Protein AF-A0A927VYX2-F1 (afdb_monomer_lite)

Secondary structure (DSSP, 8-state):
-----S---EEEEEETTEEEEEEE-TTT--EEEEEE----S-HHHHHHHHIIIIIGGGSEE-TTT--EE-GGGEETTTTEETTTS--SS--SB-TTT--B--TT-SB-TTT-PBPSS-----

Radius of gyration: 16.47 Å; chains: 1; bounding box: 33×41×48 Å

Structure (mmCIF, N/CA/C/O backbone):
data_AF-A0A927VYX2-F1
#
_entry.id   AF-A0A927VYX2-F1
#
loop_
_atom_site.group_PDB
_atom_site.id
_atom_site.type_symbol
_atom_site.label_atom_id
_atom_site.label_alt_id
_atom_site.label_comp_id
_atom_site.label_asym_id
_atom_site.label_entity_id
_atom_site.label_seq_id
_atom_site.pdbx_PDB_ins_code
_atom_site.Cartn_x
_atom_site.Cartn_y
_atom_site.Cartn_z
_atom_site.occupancy
_atom_site.B_iso_or_equiv
_atom_site.auth_seq_id
_atom_site.auth_comp_id
_atom_site.auth_asym_id
_atom_site.auth_atom_id
_atom_site.pdbx_PDB_model_num
ATOM 1 N N . MET A 1 1 ? 4.206 23.326 -0.321 1.00 40.19 1 MET A N 1
ATOM 2 C CA . MET A 1 1 ? 4.125 21.849 -0.384 1.00 40.19 1 MET A CA 1
ATOM 3 C C . MET A 1 1 ? 2.652 21.492 -0.472 1.00 40.19 1 MET A C 1
ATOM 5 O O . MET A 1 1 ? 1.929 21.915 0.416 1.00 40.19 1 MET A O 1
ATOM 9 N N . LYS A 1 2 ? 2.178 20.841 -1.545 1.00 39.28 2 LYS A N 1
ATOM 10 C CA . LYS A 1 2 ? 0.777 20.382 -1.590 1.00 39.28 2 LYS A CA 1
ATOM 11 C C . LYS A 1 2 ? 0.612 19.272 -0.554 1.00 39.28 2 LYS A C 1
ATOM 13 O O . LYS A 1 2 ? 1.455 18.374 -0.501 1.00 39.28 2 LYS A O 1
ATOM 18 N N . GLU A 1 3 ? -0.406 19.381 0.288 1.00 48.97 3 GLU A N 1
ATOM 19 C CA . GLU A 1 3 ? -0.755 18.340 1.248 1.00 48.97 3 GLU A CA 1
ATOM 20 C C . GLU A 1 3 ? -0.992 17.024 0.498 1.00 48.97 3 GLU A C 1
ATOM 22 O O . GLU A 1 3 ? -1.545 17.001 -0.602 1.00 48.97 3 GLU A O 1
ATOM 27 N N . GLN A 1 4 ? -0.501 15.920 1.057 1.00 60.69 4 GLN A N 1
ATOM 28 C CA . GLN A 1 4 ? -0.787 14.584 0.537 1.00 60.69 4 GLN A CA 1
ATOM 29 C C . GLN A 1 4 ? -2.218 14.237 0.953 1.00 60.69 4 GLN A C 1
ATOM 31 O O . GLN A 1 4 ? -2.436 13.607 1.990 1.00 60.69 4 GLN A O 1
ATOM 36 N N . GLU A 1 5 ? -3.178 14.750 0.191 1.00 65.38 5 GLU A N 1
ATOM 37 C CA . GLU A 1 5 ? -4.606 14.584 0.437 1.00 65.38 5 GLU A CA 1
ATOM 38 C C . GLU A 1 5 ? -5.051 13.146 0.114 1.00 65.38 5 GLU A C 1
ATOM 40 O O . GLU A 1 5 ? -4.602 12.529 -0.853 1.00 65.38 5 GLU A O 1
ATOM 45 N N . GLY A 1 6 ? -5.947 12.598 0.940 1.00 86.25 6 GLY A N 1
ATOM 46 C CA . GLY A 1 6 ? -6.563 11.286 0.727 1.00 86.25 6 GLY A CA 1
ATOM 47 C C . GLY A 1 6 ? -5.935 10.116 1.496 1.00 86.25 6 GLY A C 1
ATOM 48 O O . GLY A 1 6 ? -5.087 10.273 2.378 1.00 86.25 6 GLY A O 1
ATOM 49 N N . MET A 1 7 ? -6.424 8.917 1.182 1.00 94.56 7 MET A N 1
ATOM 50 C CA . MET A 1 7 ? -5.995 7.642 1.756 1.00 94.56 7 MET A CA 1
ATOM 51 C C . MET A 1 7 ? -6.018 6.552 0.688 1.00 94.56 7 MET A C 1
ATOM 53 O O . MET A 1 7 ? -6.741 6.680 -0.301 1.00 94.56 7 MET A O 1
ATOM 57 N N . ALA A 1 8 ? -5.275 5.471 0.911 1.00 96.62 8 ALA A N 1
ATOM 58 C CA . ALA A 1 8 ? -5.357 4.289 0.062 1.00 96.62 8 ALA A CA 1
ATOM 59 C C . ALA A 1 8 ? -6.780 3.694 0.058 1.00 96.62 8 ALA A C 1
ATOM 61 O O . ALA A 1 8 ? -7.539 3.833 1.031 1.00 96.62 8 ALA A O 1
ATOM 62 N N . LYS A 1 9 ? -7.137 2.975 -1.014 1.00 96.81 9 LYS A N 1
ATOM 63 C CA . LYS A 1 9 ? -8.377 2.183 -1.054 1.00 96.81 9 LYS A CA 1
ATOM 64 C C . LYS A 1 9 ? -8.466 1.267 0.163 1.00 96.81 9 LYS A C 1
ATOM 66 O O . LYS 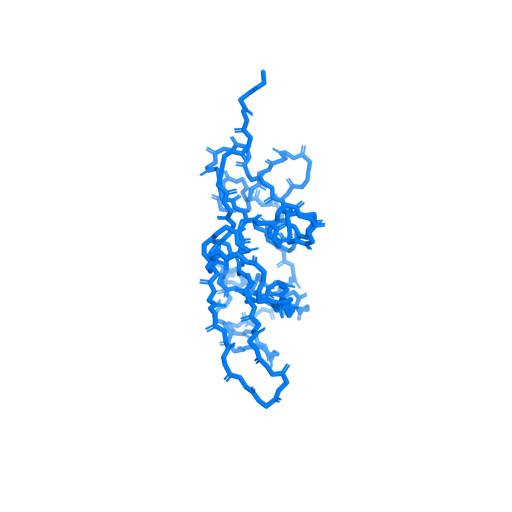A 1 9 ? -7.488 0.633 0.553 1.00 96.81 9 LYS A O 1
ATOM 71 N N . HIS A 1 10 ? -9.658 1.152 0.737 1.00 97.38 10 HIS A N 1
ATOM 72 C CA . HIS A 1 10 ? -9.878 0.342 1.929 1.00 97.38 10 HIS A CA 1
ATOM 73 C C . HIS A 1 10 ? -11.224 -0.376 1.908 1.00 97.38 10 HIS A C 1
ATOM 75 O O . HIS A 1 10 ? -12.131 -0.031 1.149 1.00 97.38 10 HIS A O 1
ATOM 81 N N . ARG A 1 11 ? -11.341 -1.404 2.750 1.00 96.94 11 ARG A N 1
ATOM 82 C CA . ARG A 1 11 ? -12.591 -2.111 3.039 1.00 96.94 11 ARG A CA 1
ATOM 83 C C . ARG A 1 11 ? -12.692 -2.375 4.531 1.00 96.94 11 ARG A C 1
ATOM 85 O O . ARG A 1 11 ? -11.691 -2.692 5.172 1.00 96.94 11 ARG A O 1
ATOM 92 N N . VAL A 1 12 ? -13.905 -2.276 5.058 1.00 95.69 12 VAL A N 1
ATOM 93 C CA . VAL A 1 12 ? -14.214 -2.667 6.434 1.00 95.69 12 VAL A CA 1
ATOM 94 C C . VAL A 1 12 ? -14.571 -4.150 6.444 1.00 95.69 12 VAL A C 1
ATOM 96 O O . VAL A 1 12 ? -15.361 -4.614 5.623 1.00 95.69 12 VAL A O 1
ATOM 99 N N . LEU A 1 13 ? -13.949 -4.893 7.348 1.00 95.00 13 LEU A N 1
ATOM 100 C CA . LEU A 1 13 ? -14.115 -6.324 7.548 1.00 95.00 13 LEU A CA 1
ATOM 101 C C . LEU A 1 13 ? -14.805 -6.552 8.890 1.00 95.00 13 LEU A C 1
ATOM 103 O O . LEU A 1 13 ? -14.469 -5.910 9.883 1.00 95.00 13 LEU A O 1
ATOM 107 N N . HIS A 1 14 ? -15.780 -7.455 8.904 1.00 93.62 14 HIS A N 1
ATOM 108 C CA . HIS A 1 14 ? -16.521 -7.844 10.098 1.00 93.62 14 HIS A CA 1
ATOM 109 C C . HIS A 1 14 ? -16.194 -9.311 10.376 1.00 93.62 14 HIS A C 1
ATOM 111 O O . HIS A 1 14 ? -16.446 -10.160 9.520 1.00 93.62 14 HIS A O 1
ATOM 117 N N . GLY A 1 15 ? -15.613 -9.609 11.535 1.00 86.81 15 GLY A N 1
ATOM 118 C CA . GLY A 1 15 ? -15.225 -10.970 11.899 1.00 86.81 15 GLY A CA 1
ATOM 119 C C . GLY A 1 15 ? -15.322 -11.231 13.398 1.00 86.81 15 GLY A C 1
ATOM 120 O O . GLY A 1 15 ? -15.708 -10.357 14.172 1.00 86.81 15 GLY A O 1
ATOM 121 N N . ALA A 1 16 ? -14.953 -12.448 13.804 1.00 84.56 16 ALA A N 1
ATOM 122 C CA . ALA A 1 16 ? -14.944 -12.857 15.210 1.00 84.56 16 ALA A CA 1
ATOM 123 C C . ALA A 1 16 ? -13.982 -12.012 16.071 1.00 84.56 16 ALA A C 1
ATOM 125 O O . ALA A 1 16 ? -14.249 -11.788 17.245 1.00 84.56 16 ALA A O 1
ATOM 126 N N . GLU A 1 17 ? -12.907 -11.487 15.474 1.00 81.19 17 GLU A N 1
ATOM 127 C CA . GLU A 1 17 ? -11.935 -10.589 16.121 1.00 81.19 17 GLU A CA 1
ATOM 128 C C . GLU A 1 17 ? -12.393 -9.118 16.172 1.00 81.19 17 GLU A C 1
ATOM 130 O O . GLU A 1 17 ? -11.614 -8.224 16.501 1.00 81.19 17 GLU A O 1
ATOM 135 N N . GLY A 1 18 ? -13.654 -8.848 15.822 1.00 89.25 18 GLY A N 1
ATOM 136 C CA . GLY A 1 18 ? -14.226 -7.509 15.764 1.00 89.25 18 GLY A CA 1
ATOM 137 C C . GLY A 1 18 ? -14.182 -6.885 14.370 1.00 89.25 18 GLY A C 1
ATOM 138 O O . GLY A 1 18 ? -14.079 -7.565 13.344 1.00 89.25 18 GLY A O 1
ATOM 139 N N . ILE A 1 19 ? -14.332 -5.561 14.334 1.00 94.00 19 ILE A N 1
ATOM 140 C CA . ILE A 1 19 ? -14.335 -4.784 13.094 1.00 94.00 19 ILE A CA 1
ATOM 141 C C . ILE A 1 19 ? -12.901 -4.360 12.784 1.00 94.00 19 ILE A C 1
ATOM 143 O O . ILE A 1 19 ? -12.213 -3.794 13.631 1.00 94.00 19 ILE A O 1
ATOM 147 N N . GLN A 1 20 ? -12.453 -4.611 11.560 1.00 95.25 20 GLN A N 1
ATOM 148 C CA . GLN A 1 20 ? -11.118 -4.245 11.092 1.00 95.25 20 GLN A CA 1
ATOM 149 C C . GLN A 1 20 ? -11.220 -3.440 9.799 1.00 95.25 20 GLN A C 1
ATOM 151 O O . GLN A 1 20 ? -12.135 -3.633 9.001 1.00 95.25 20 GLN A O 1
ATOM 156 N N . VAL A 1 21 ? -10.255 -2.562 9.547 1.00 96.75 21 VAL A N 1
ATOM 157 C CA . VAL A 1 21 ? -10.090 -1.899 8.252 1.00 96.75 21 VAL A CA 1
ATOM 158 C C . VAL A 1 21 ? -8.873 -2.472 7.539 1.00 96.75 21 VAL A C 1
ATOM 160 O O . VAL A 1 21 ? -7.778 -2.540 8.095 1.00 96.75 21 VAL A O 1
ATOM 163 N N . ARG A 1 22 ? -9.064 -2.907 6.294 1.00 97.69 22 ARG A N 1
ATOM 164 C CA . ARG A 1 22 ? -7.992 -3.383 5.418 1.00 97.69 22 ARG A CA 1
ATOM 165 C C . ARG A 1 22 ? -7.720 -2.348 4.339 1.00 97.69 22 ARG A C 1
ATOM 167 O O . ARG A 1 22 ? -8.646 -1.982 3.619 1.00 97.69 22 ARG A O 1
ATOM 174 N N . PHE A 1 23 ? -6.468 -1.919 4.215 1.00 98.00 23 PHE A N 1
ATOM 175 C CA . PHE A 1 23 ? -6.006 -1.000 3.175 1.00 98.00 23 PHE A CA 1
ATOM 176 C C . PHE A 1 23 ? -5.285 -1.758 2.058 1.00 98.00 23 PHE A C 1
ATOM 178 O O . PHE A 1 23 ? -4.606 -2.762 2.301 1.00 98.00 23 PHE A O 1
ATOM 185 N N . PHE A 1 24 ? -5.428 -1.262 0.833 1.00 97.94 24 PHE A N 1
ATOM 186 C CA . PHE A 1 24 ? -4.960 -1.913 -0.384 1.00 97.94 24 PHE A CA 1
ATOM 187 C C . PHE A 1 24 ? -4.089 -0.977 -1.215 1.00 97.94 24 PHE A C 1
ATOM 189 O O . PHE A 1 24 ? -4.349 0.219 -1.283 1.00 97.94 24 PHE A O 1
ATOM 196 N N . CYS A 1 25 ? -3.083 -1.532 -1.888 1.00 97.25 25 CYS A N 1
ATOM 197 C CA . CYS A 1 25 ? -2.300 -0.808 -2.881 1.00 97.25 25 CYS A CA 1
ATOM 198 C C . CYS A 1 25 ? -3.213 -0.332 -4.020 1.00 97.25 25 CYS A C 1
ATOM 200 O O . CYS A 1 25 ? -3.888 -1.143 -4.660 1.00 97.25 25 CYS A O 1
ATOM 202 N N . ASP A 1 26 ? -3.195 0.966 -4.324 1.00 96.56 26 ASP A N 1
ATOM 203 C CA . ASP A 1 26 ? -4.056 1.549 -5.359 1.00 96.56 26 ASP A CA 1
ATOM 204 C C . ASP A 1 26 ? -3.715 1.069 -6.776 1.00 96.56 26 ASP A C 1
ATOM 206 O O . ASP A 1 26 ? -4.569 1.144 -7.666 1.00 96.56 26 ASP A O 1
ATOM 210 N N . LEU A 1 27 ? -2.482 0.589 -6.985 1.00 93.81 27 LEU A N 1
ATOM 211 C CA . LEU A 1 27 ? -1.995 0.083 -8.267 1.00 93.81 27 LEU A CA 1
ATOM 212 C C . LEU A 1 27 ? -2.236 -1.424 -8.432 1.00 93.81 27 LEU A C 1
ATOM 214 O O . LEU A 1 27 ? -2.784 -1.845 -9.447 1.00 93.81 27 LEU A O 1
ATOM 218 N N . SER A 1 28 ? -1.857 -2.232 -7.443 1.00 93.50 28 SER A N 1
ATOM 219 C CA . SER A 1 28 ? -1.882 -3.698 -7.550 1.00 93.50 28 SER A CA 1
ATOM 220 C C . SER A 1 28 ? -3.131 -4.356 -6.975 1.00 93.50 28 SER A C 1
ATOM 222 O O . SER A 1 28 ? -3.390 -5.528 -7.232 1.00 93.50 28 SER A O 1
ATOM 224 N N . GLY A 1 29 ? -3.890 -3.628 -6.152 1.00 94.38 29 GLY A N 1
ATOM 225 C CA . GLY A 1 29 ? -5.024 -4.166 -5.405 1.00 94.38 29 GLY A CA 1
ATOM 226 C C . GLY A 1 29 ? -4.636 -5.121 -4.272 1.00 94.38 29 GLY A C 1
ATOM 227 O O . GLY A 1 29 ? -5.519 -5.697 -3.636 1.00 94.38 29 GLY A O 1
ATOM 228 N N . ALA A 1 30 ? -3.344 -5.309 -4.000 1.00 94.12 30 ALA A N 1
ATOM 229 C CA . ALA A 1 30 ? -2.879 -6.153 -2.911 1.00 94.12 30 ALA A CA 1
ATOM 230 C C . ALA A 1 30 ? -3.207 -5.550 -1.548 1.00 94.12 30 ALA A C 1
ATOM 232 O O . ALA A 1 30 ? -3.140 -4.334 -1.367 1.00 94.12 30 ALA A O 1
ATOM 233 N N . ALA A 1 31 ? -3.542 -6.402 -0.581 1.00 96.44 31 ALA A N 1
ATOM 234 C CA . ALA A 1 31 ? -3.711 -5.975 0.800 1.00 96.44 31 ALA A CA 1
ATOM 235 C C . ALA A 1 31 ? -2.342 -5.622 1.395 1.00 96.44 31 ALA A C 1
ATOM 237 O O . ALA A 1 31 ? -1.429 -6.440 1.342 1.00 96.44 31 ALA A O 1
ATOM 238 N N . VAL A 1 32 ? -2.215 -4.425 1.969 1.00 96.88 32 VAL A N 1
ATOM 239 C CA . VAL A 1 32 ? -0.953 -3.947 2.564 1.00 96.88 32 VAL A CA 1
ATOM 240 C C . VAL A 1 32 ? -1.000 -4.045 4.083 1.00 96.88 32 VAL A C 1
ATOM 242 O O . VAL A 1 32 ? -0.049 -4.493 4.716 1.00 96.88 32 VAL A O 1
ATOM 245 N N . CYS A 1 33 ? -2.119 -3.656 4.697 1.00 96.75 33 CYS A N 1
ATOM 246 C CA . CYS A 1 33 ? -2.297 -3.773 6.138 1.00 96.75 33 CYS A CA 1
ATOM 247 C C . CYS A 1 33 ? -3.764 -3.966 6.520 1.00 96.75 33 CYS A C 1
ATOM 249 O O . CYS A 1 33 ? -4.676 -3.544 5.809 1.00 96.75 33 CYS A O 1
ATOM 251 N N . THR A 1 34 ? -3.980 -4.629 7.656 1.00 97.00 34 THR A N 1
ATOM 252 C CA . THR A 1 34 ? -5.286 -4.760 8.313 1.00 97.00 34 THR A CA 1
ATOM 2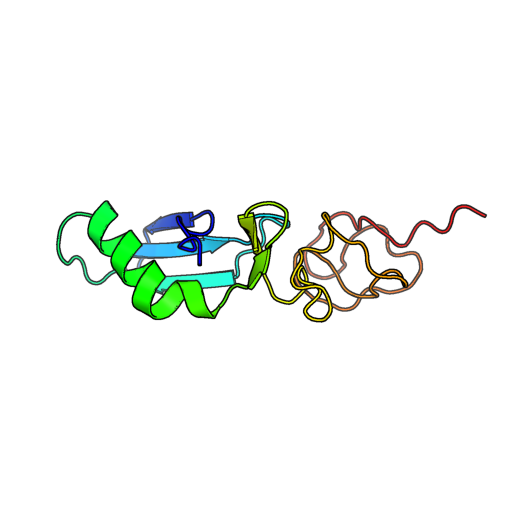53 C C . THR A 1 34 ? -5.129 -4.270 9.745 1.00 97.00 34 THR A C 1
ATOM 255 O O . THR A 1 34 ? -4.199 -4.693 10.426 1.00 97.00 34 THR A O 1
ATOM 258 N N . ILE A 1 35 ? -5.979 -3.341 10.173 1.00 96.12 35 ILE A N 1
ATOM 259 C CA . ILE A 1 35 ? -5.873 -2.674 11.474 1.00 96.12 35 ILE A CA 1
ATOM 260 C C . ILE A 1 35 ? -7.241 -2.755 12.170 1.00 96.12 35 ILE A C 1
ATOM 262 O O . ILE A 1 35 ? -8.248 -2.431 11.533 1.00 96.12 35 ILE A O 1
ATOM 266 N N . PRO A 1 36 ? -7.318 -3.201 13.437 1.00 95.19 36 PRO A N 1
ATOM 267 C CA . PRO A 1 36 ? -8.576 -3.243 14.176 1.00 95.19 36 PRO A CA 1
ATOM 268 C C . PRO A 1 36 ? -9.121 -1.840 14.459 1.00 95.19 36 PRO A C 1
ATOM 270 O O . PRO A 1 36 ? -8.365 -0.897 14.693 1.00 95.19 36 PRO A O 1
ATOM 273 N N . MET A 1 37 ? -10.446 -1.718 14.444 1.00 93.25 37 MET A N 1
ATOM 274 C CA . MET A 1 37 ? -11.164 -0.524 14.887 1.00 93.25 37 MET A CA 1
ATOM 275 C C . MET A 1 37 ? -11.396 -0.593 16.403 1.00 93.25 37 MET A C 1
ATOM 277 O O . MET A 1 37 ? -11.593 -1.668 16.966 1.00 93.25 37 MET A O 1
ATOM 281 N N . THR A 1 38 ? -11.373 0.560 17.063 1.00 87.31 38 THR A N 1
ATOM 282 C CA . THR A 1 38 ? -11.656 0.739 18.492 1.00 87.31 38 THR A CA 1
ATOM 283 C C . THR A 1 38 ? -13.104 1.163 18.764 1.00 87.31 38 THR A C 1
ATOM 285 O O . THR A 1 38 ? -13.535 1.135 19.916 1.00 87.31 38 THR A O 1
ATOM 288 N N . GLY A 1 39 ? -13.867 1.543 17.731 1.00 82.00 39 GLY A N 1
ATOM 289 C CA . GLY A 1 39 ? -15.266 1.971 17.832 1.00 82.00 39 GLY A CA 1
ATOM 290 C C . GLY A 1 39 ? -15.442 3.406 18.341 1.00 82.00 39 GLY A C 1
ATOM 291 O O . GLY A 1 39 ? -16.474 3.726 18.928 1.00 82.00 39 GLY A O 1
ATOM 292 N N . GLN A 1 40 ? -14.427 4.260 18.181 1.00 75.25 40 GLN A N 1
ATOM 293 C CA . GLN A 1 40 ? -14.409 5.630 18.706 1.00 75.25 40 GLN A CA 1
ATOM 294 C C . GLN A 1 40 ? -14.806 6.672 17.646 1.00 75.25 40 GLN A C 1
ATOM 296 O O . GLN A 1 40 ? -14.009 7.007 16.759 1.00 75.25 40 GLN A O 1
ATOM 301 N N . GLY A 1 41 ? -15.981 7.282 17.823 1.00 84.25 41 GLY A N 1
ATOM 302 C CA . GLY A 1 41 ? -16.521 8.325 16.941 1.00 84.25 41 GLY A CA 1
ATOM 303 C C . GLY A 1 41 ? -17.322 7.756 15.771 1.00 84.25 41 GLY A C 1
ATOM 304 O O . GLY A 1 41 ? -17.757 6.604 15.808 1.00 84.25 41 GLY A O 1
ATOM 305 N N . SER A 1 42 ? -17.547 8.559 14.726 1.00 91.19 42 SER A N 1
ATOM 306 C CA . SER A 1 42 ? -18.157 8.020 13.510 1.00 91.19 42 SER A CA 1
ATOM 307 C C . SER A 1 42 ? -17.187 7.081 12.790 1.00 91.19 42 SER A C 1
ATOM 309 O O . SER A 1 42 ? -15.963 7.233 12.851 1.00 91.19 42 SER A O 1
ATOM 311 N N . ARG A 1 43 ? -17.743 6.120 12.046 1.00 89.88 43 ARG A N 1
ATOM 312 C CA . ARG A 1 43 ? -16.954 5.141 11.286 1.00 89.88 43 ARG A CA 1
ATOM 313 C C . ARG A 1 43 ? -15.956 5.811 10.336 1.00 89.88 43 ARG A C 1
ATOM 315 O O . ARG A 1 43 ? -14.820 5.361 10.231 1.00 89.88 43 ARG A O 1
ATOM 322 N N . GLU A 1 44 ? -16.363 6.876 9.650 1.00 91.56 44 GLU A N 1
ATOM 323 C CA . GLU A 1 44 ? -15.499 7.581 8.697 1.00 91.56 44 GLU A CA 1
ATOM 324 C C . GLU A 1 44 ? -14.353 8.329 9.381 1.00 91.56 44 GLU A C 1
ATOM 326 O O . GLU A 1 44 ? -13.212 8.269 8.919 1.00 91.56 44 GLU A O 1
ATOM 331 N N . GLU A 1 45 ? -14.632 9.015 10.490 1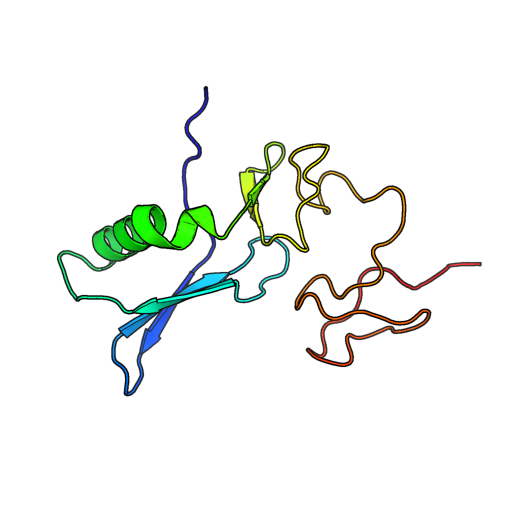.00 92.44 45 GLU A N 1
ATOM 332 C CA . GLU A 1 45 ? -13.610 9.714 11.276 1.00 92.44 45 GLU A CA 1
ATOM 333 C C . GLU A 1 45 ? -12.598 8.734 11.856 1.00 92.44 45 GLU A C 1
ATOM 335 O O . GLU A 1 45 ? -11.394 8.994 11.849 1.00 92.44 45 GLU A O 1
ATOM 340 N N . GLU A 1 46 ? -13.076 7.585 12.324 1.00 94.50 46 GLU A N 1
ATOM 341 C CA . GLU A 1 46 ? -12.219 6.540 12.850 1.00 94.50 46 GLU A CA 1
ATOM 342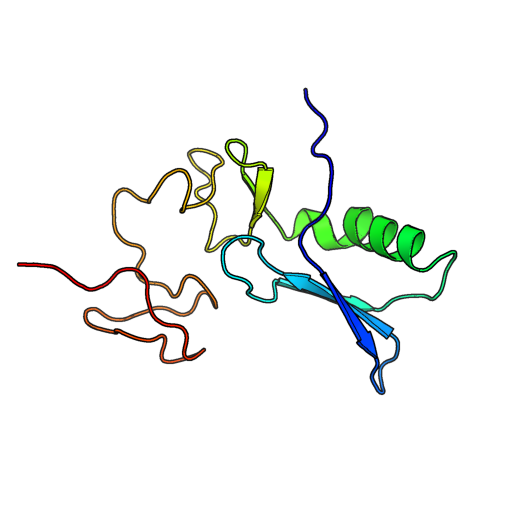 C C . GLU A 1 46 ? -11.311 5.946 11.770 1.00 94.50 46 GLU A C 1
ATOM 344 O O . GLU A 1 46 ? -10.106 5.836 11.989 1.00 94.50 46 GLU A O 1
ATOM 349 N N . ILE A 1 47 ? -11.837 5.645 10.578 1.00 95.12 47 ILE A N 1
ATOM 350 C CA . ILE A 1 47 ? -11.021 5.172 9.450 1.00 95.12 47 ILE A CA 1
ATOM 351 C C . ILE A 1 47 ? -9.963 6.215 9.068 1.00 95.12 47 ILE A C 1
ATOM 353 O O . ILE A 1 47 ? -8.799 5.860 8.870 1.00 95.12 47 ILE A O 1
ATOM 357 N N . ARG A 1 48 ? -10.327 7.507 9.013 1.00 94.69 48 ARG A N 1
ATOM 358 C CA . ARG A 1 48 ? -9.363 8.595 8.762 1.00 94.69 48 ARG A CA 1
ATOM 359 C C . ARG A 1 48 ? -8.279 8.635 9.836 1.00 94.69 48 ARG A C 1
ATOM 361 O O . ARG A 1 48 ? -7.106 8.783 9.505 1.00 94.69 48 ARG A O 1
ATOM 368 N N . ARG A 1 49 ? -8.645 8.467 11.108 1.00 94.62 49 ARG A N 1
ATOM 369 C CA . ARG A 1 49 ? -7.697 8.424 12.228 1.00 94.62 49 ARG A CA 1
ATOM 370 C C . ARG A 1 49 ? -6.746 7.232 12.112 1.00 94.62 49 ARG A C 1
ATOM 372 O O . ARG A 1 49 ? -5.536 7.418 12.202 1.00 94.62 49 ARG A O 1
ATOM 379 N N . ILE A 1 50 ? -7.275 6.034 11.859 1.00 95.19 50 ILE A N 1
ATOM 380 C CA . ILE A 1 50 ? -6.481 4.813 11.661 1.00 95.19 50 ILE A CA 1
ATOM 381 C C . ILE A 1 50 ? -5.508 4.992 10.494 1.00 95.19 50 ILE A C 1
ATOM 383 O O . ILE A 1 50 ? -4.331 4.643 10.611 1.00 95.19 50 ILE A O 1
ATOM 387 N N . TRP A 1 51 ? -5.970 5.583 9.389 1.00 96.44 51 TRP A N 1
ATOM 388 C CA . TRP A 1 51 ? -5.109 5.917 8.262 1.00 96.44 51 TRP A CA 1
ATOM 389 C C . TRP A 1 51 ? -3.956 6.827 8.690 1.00 96.44 51 TRP A C 1
ATOM 391 O O . TRP A 1 51 ? -2.804 6.458 8.484 1.00 96.44 51 TRP A O 1
ATOM 401 N N . GLN A 1 52 ? -4.235 7.966 9.329 1.00 94.88 52 GLN A N 1
ATOM 402 C CA . GLN A 1 52 ? -3.189 8.927 9.696 1.00 94.88 52 GLN A CA 1
ATOM 403 C C . GLN A 1 52 ? -2.176 8.366 10.704 1.00 94.88 52 GLN A C 1
ATOM 405 O O . GLN A 1 52 ? -0.990 8.657 10.588 1.00 94.88 52 GLN A O 1
ATOM 410 N N . ILE A 1 53 ? -2.623 7.563 11.674 1.00 93.25 53 ILE A N 1
ATOM 411 C CA . ILE A 1 53 ? -1.768 7.087 12.774 1.00 93.25 53 ILE A CA 1
ATOM 412 C C . ILE A 1 53 ? -1.001 5.810 12.404 1.00 93.25 53 ILE A C 1
ATOM 414 O O . ILE A 1 53 ? 0.139 5.634 12.827 1.00 93.25 53 ILE A O 1
ATOM 418 N N . SER A 1 54 ? -1.611 4.889 11.653 1.00 94.12 54 SER A N 1
ATOM 419 C CA . SER A 1 54 ? -1.084 3.519 11.507 1.00 94.12 54 SER A CA 1
ATOM 420 C C . SER A 1 54 ? -1.100 2.963 10.083 1.00 94.12 54 SER A C 1
ATOM 422 O O . SER A 1 54 ? -0.391 1.994 9.807 1.00 94.12 54 SER A O 1
ATOM 424 N N . GLY A 1 55 ? -1.923 3.523 9.193 1.00 95.19 55 GLY A N 1
ATOM 425 C CA . GLY A 1 55 ? -2.022 3.080 7.802 1.00 95.19 55 GLY A CA 1
ATOM 426 C C . GLY A 1 55 ? -0.993 3.753 6.897 1.00 95.19 55 GLY A C 1
ATOM 427 O O . GLY A 1 55 ? -0.241 3.072 6.208 1.00 95.19 55 GLY A O 1
ATOM 428 N N . LYS A 1 56 ? -0.942 5.087 6.921 1.00 95.94 56 LYS A N 1
ATOM 429 C CA . LYS A 1 56 ? -0.236 5.935 5.950 1.00 95.94 56 LYS A CA 1
ATOM 430 C C . LYS A 1 56 ? 1.254 5.623 5.825 1.00 95.94 56 LYS A C 1
ATOM 432 O O . LYS A 1 56 ? 1.777 5.618 4.720 1.00 95.94 56 LYS A O 1
ATOM 437 N N . ASN A 1 57 ? 1.927 5.326 6.936 1.00 95.00 57 ASN A N 1
ATOM 438 C CA . ASN A 1 57 ? 3.363 5.024 6.963 1.00 95.00 57 ASN A CA 1
ATOM 439 C C . ASN A 1 57 ? 3.737 3.655 6.363 1.00 95.00 57 ASN A C 1
ATOM 441 O O . ASN A 1 57 ? 4.917 3.338 6.286 1.00 95.00 57 ASN A O 1
ATOM 445 N N . ARG A 1 58 ? 2.752 2.848 5.949 1.00 96.69 58 ARG A N 1
ATOM 446 C CA . ARG A 1 58 ? 2.953 1.552 5.280 1.00 96.69 58 ARG A CA 1
ATOM 447 C C . ARG A 1 58 ? 2.848 1.643 3.756 1.00 96.69 58 ARG A C 1
ATOM 449 O O . ARG A 1 58 ? 2.843 0.617 3.084 1.00 96.69 58 ARG A O 1
ATOM 456 N N . PHE A 1 59 ? 2.673 2.850 3.225 1.00 97.44 59 PHE A N 1
ATOM 457 C CA . PHE A 1 59 ? 2.465 3.110 1.807 1.00 97.44 59 PHE A CA 1
ATOM 458 C C . PHE A 1 59 ? 3.404 4.204 1.315 1.00 97.44 59 PHE A C 1
ATOM 460 O O . PHE A 1 59 ? 3.771 5.118 2.052 1.00 97.44 59 PHE A O 1
ATOM 467 N N . ASN A 1 60 ? 3.679 4.164 0.017 1.00 96.50 60 ASN A N 1
ATOM 468 C CA . ASN A 1 60 ? 4.381 5.209 -0.706 1.00 96.50 60 ASN A CA 1
ATOM 469 C C . ASN A 1 60 ? 3.398 6.027 -1.549 1.00 96.50 60 ASN A C 1
ATOM 471 O O . ASN A 1 60 ? 2.521 5.476 -2.217 1.00 96.50 60 ASN A O 1
ATOM 475 N N . TYR A 1 61 ? 3.553 7.350 -1.546 1.00 95.75 61 TYR A N 1
ATOM 476 C CA . TYR A 1 61 ? 2.734 8.262 -2.344 1.00 95.75 61 TYR A CA 1
ATOM 4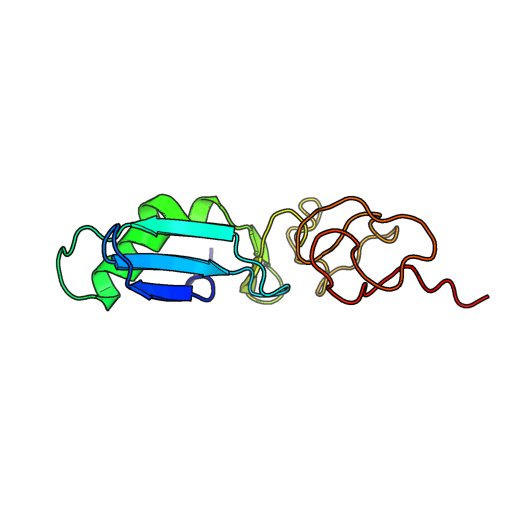77 C C . TYR A 1 61 ? 3.409 8.571 -3.682 1.00 95.75 61 TYR A C 1
ATOM 479 O O . TYR A 1 61 ? 4.499 9.147 -3.720 1.00 95.75 61 TYR A O 1
ATOM 487 N N . CYS A 1 62 ? 2.756 8.237 -4.796 1.00 95.06 62 CYS A N 1
ATOM 488 C CA . CYS A 1 62 ? 3.269 8.571 -6.121 1.00 95.06 62 CYS A CA 1
ATOM 489 C C . CYS A 1 62 ? 3.110 10.071 -6.406 1.00 95.06 62 CYS A C 1
ATOM 491 O O . CYS A 1 62 ? 1.992 10.555 -6.594 1.00 95.06 62 CYS A O 1
ATOM 493 N N . LYS A 1 63 ? 4.224 10.804 -6.542 1.00 92.31 63 LYS A N 1
ATOM 494 C CA . LYS A 1 63 ? 4.196 12.254 -6.820 1.00 92.31 63 LYS A CA 1
ATOM 495 C C . LYS A 1 63 ? 3.588 12.615 -8.182 1.00 92.31 63 LYS A C 1
ATOM 497 O O . LYS A 1 63 ? 3.176 13.757 -8.363 1.00 92.31 63 LYS A O 1
ATOM 502 N N . ARG A 1 64 ? 3.520 11.664 -9.124 1.00 92.50 64 ARG A N 1
ATOM 503 C CA . ARG A 1 64 ? 2.988 11.884 -10.481 1.00 92.50 64 ARG A CA 1
ATOM 504 C C . ARG A 1 64 ? 1.477 11.667 -10.595 1.00 92.50 64 ARG A C 1
ATOM 506 O O . ARG A 1 64 ? 0.818 12.457 -11.259 1.00 92.50 64 ARG A O 1
ATOM 513 N N . CYS A 1 65 ? 0.926 10.616 -9.982 1.00 93.75 65 CYS A N 1
ATOM 514 C CA . CYS A 1 65 ? -0.497 10.262 -10.134 1.00 93.75 65 CYS A CA 1
ATOM 515 C C . CYS A 1 65 ? -1.311 10.280 -8.834 1.00 93.75 65 CYS A C 1
ATOM 517 O O . CYS A 1 65 ? -2.515 10.052 -8.880 1.00 93.75 65 CYS A O 1
ATOM 519 N N . GLY A 1 66 ? -0.678 10.517 -7.682 1.00 93.62 66 GLY A N 1
ATOM 520 C CA . GLY A 1 66 ? -1.350 10.619 -6.385 1.00 93.62 66 GLY A CA 1
ATOM 521 C C . GLY A 1 66 ? -1.825 9.298 -5.770 1.00 93.62 66 GLY A C 1
ATOM 522 O O . GLY A 1 66 ? -2.457 9.311 -4.719 1.00 93.62 66 GLY A O 1
ATOM 523 N N . LYS A 1 67 ? -1.526 8.151 -6.394 1.00 95.56 67 LYS A N 1
ATOM 524 C CA . LYS A 1 67 ? -1.843 6.819 -5.851 1.00 95.56 67 LYS A CA 1
ATOM 525 C C . LYS A 1 67 ? -0.995 6.507 -4.610 1.00 95.56 67 LYS A C 1
ATOM 527 O O . LYS A 1 67 ? 0.211 6.774 -4.612 1.00 95.56 67 LYS A O 1
ATOM 532 N N . TRP A 1 68 ? -1.599 5.849 -3.621 1.00 97.31 68 TRP A N 1
ATOM 533 C CA . TRP A 1 68 ? -0.911 5.218 -2.492 1.00 97.31 68 TRP A CA 1
ATOM 534 C C . TRP A 1 68 ? -0.588 3.761 -2.837 1.00 97.31 68 TRP A C 1
ATOM 536 O O . TRP A 1 68 ? -1.482 2.938 -3.045 1.00 97.31 68 TRP A O 1
ATOM 546 N N . VAL A 1 69 ? 0.696 3.421 -2.927 1.00 96.12 69 VAL A N 1
ATOM 547 C CA . VAL A 1 69 ? 1.156 2.112 -3.410 1.00 96.12 69 VAL A CA 1
ATOM 548 C C . VAL A 1 69 ? 2.055 1.398 -2.394 1.00 96.12 69 VAL A C 1
ATOM 550 O O . VAL A 1 69 ? 2.608 2.037 -1.505 1.00 96.12 69 VAL A O 1
ATOM 553 N N . SER A 1 70 ? 2.171 0.070 -2.493 1.00 95.75 70 SER A N 1
ATOM 554 C CA . SER A 1 70 ? 3.091 -0.722 -1.665 1.00 95.75 70 SER A CA 1
ATOM 555 C C . SER A 1 70 ? 4.547 -0.518 -2.095 1.00 95.75 70 SER A C 1
ATOM 557 O O . SER A 1 70 ? 4.806 0.029 -3.167 1.00 95.75 70 SER A O 1
ATOM 559 N N . ASP A 1 71 ? 5.496 -0.998 -1.292 1.00 92.44 71 ASP A N 1
ATOM 560 C CA . ASP A 1 71 ? 6.932 -0.930 -1.608 1.00 92.44 71 ASP A CA 1
ATOM 561 C C . ASP A 1 71 ? 7.263 -1.619 -2.938 1.00 92.44 71 ASP A C 1
ATOM 563 O O . ASP A 1 71 ? 7.914 -1.028 -3.792 1.00 92.44 71 ASP A O 1
ATOM 567 N N . SER A 1 72 ? 6.693 -2.802 -3.197 1.00 89.88 72 SER A N 1
ATOM 568 C CA . SER A 1 72 ? 6.853 -3.531 -4.470 1.00 89.88 72 SER A CA 1
ATOM 569 C C . SER A 1 72 ? 6.302 -2.786 -5.696 1.00 89.88 72 SER A C 1
ATOM 571 O O . SER A 1 72 ? 6.446 -3.239 -6.823 1.00 89.88 72 SER A O 1
ATOM 573 N N . MET A 1 73 ? 5.601 -1.672 -5.496 1.00 91.50 73 MET A N 1
ATOM 574 C CA . MET A 1 73 ? 4.965 -0.880 -6.549 1.00 91.50 73 MET A CA 1
ATOM 575 C C . MET A 1 73 ? 5.558 0.507 -6.699 1.00 91.50 73 MET A C 1
ATOM 577 O O . MET A 1 73 ? 5.038 1.312 -7.481 1.00 91.50 73 MET A O 1
ATOM 581 N N . PHE A 1 74 ? 6.597 0.807 -5.931 1.00 92.25 74 PHE A N 1
ATOM 582 C CA . PHE A 1 74 ? 7.161 2.131 -5.830 1.00 92.25 74 PHE A CA 1
ATOM 583 C C . PHE A 1 74 ? 8.625 2.116 -6.235 1.00 92.25 74 PHE A C 1
ATOM 585 O O . PHE A 1 74 ? 9.408 1.331 -5.714 1.00 92.25 74 PHE A O 1
ATOM 592 N N . ASN A 1 75 ? 8.984 3.025 -7.135 1.00 89.62 75 ASN A N 1
ATOM 593 C CA . ASN A 1 75 ? 10.365 3.348 -7.419 1.00 89.62 75 ASN A CA 1
ATOM 594 C C . ASN A 1 75 ? 10.789 4.528 -6.520 1.00 89.62 75 ASN A C 1
ATOM 596 O O . ASN A 1 75 ? 10.341 5.663 -6.757 1.00 89.62 75 ASN A O 1
ATOM 600 N N . PRO A 1 76 ? 11.605 4.281 -5.474 1.00 89.56 76 PRO A N 1
ATOM 601 C CA . PRO A 1 76 ? 12.007 5.316 -4.531 1.00 89.56 76 PRO A CA 1
ATOM 602 C C . PRO A 1 76 ? 12.935 6.360 -5.161 1.00 89.56 76 PRO A C 1
ATOM 604 O O . PRO A 1 76 ? 12.832 7.531 -4.792 1.00 89.56 76 PRO A O 1
ATOM 607 N N . ASP A 1 77 ? 13.744 5.985 -6.158 1.00 86.94 77 ASP A N 1
ATOM 608 C CA . ASP A 1 77 ? 14.735 6.867 -6.794 1.00 86.94 77 ASP A CA 1
ATOM 609 C C . ASP A 1 77 ? 14.075 8.057 -7.498 1.00 86.94 77 ASP A C 1
ATOM 611 O O . ASP A 1 77 ? 14.590 9.175 -7.509 1.00 86.94 77 ASP A O 1
ATOM 615 N N . VAL A 1 78 ? 12.874 7.834 -8.030 1.00 89.00 78 VAL A N 1
ATOM 616 C CA . VAL A 1 78 ? 12.080 8.845 -8.747 1.00 89.00 78 VAL A CA 1
ATOM 617 C C . VAL A 1 78 ? 10.780 9.212 -8.028 1.00 89.00 78 VAL A C 1
ATOM 619 O O . VAL A 1 78 ? 9.975 9.999 -8.535 1.00 89.00 78 VAL A O 1
ATOM 622 N N . CYS A 1 79 ? 10.555 8.665 -6.830 1.00 91.62 79 CYS A N 1
ATOM 623 C CA . CYS A 1 79 ? 9.367 8.893 -6.006 1.00 91.62 79 CYS A CA 1
ATOM 624 C C . CYS A 1 79 ? 8.029 8.677 -6.754 1.00 91.62 79 CYS A C 1
ATOM 626 O O . CYS A 1 79 ? 7.063 9.435 -6.568 1.00 91.62 79 CYS A O 1
ATOM 628 N N . CYS A 1 80 ? 7.968 7.671 -7.628 1.00 92.81 80 CYS A N 1
ATOM 629 C CA . CYS A 1 80 ? 6.804 7.370 -8.462 1.00 92.81 80 CYS A CA 1
ATOM 630 C C . CYS A 1 80 ? 6.439 5.888 -8.397 1.00 92.81 80 CYS A C 1
ATOM 632 O O . CYS A 1 80 ? 7.279 5.038 -8.129 1.00 92.81 80 CYS A O 1
ATOM 634 N N . CYS A 1 81 ? 5.174 5.561 -8.667 1.00 93.75 81 CYS A N 1
ATOM 635 C CA . CYS A 1 81 ? 4.794 4.169 -8.869 1.00 93.75 81 CYS A CA 1
ATOM 636 C C . CYS A 1 81 ? 5.320 3.643 -10.211 1.00 93.75 81 CYS A C 1
ATOM 638 O O . CYS A 1 81 ? 5.516 4.411 -11.155 1.00 93.75 81 CYS A O 1
ATOM 640 N N . VAL A 1 82 ? 5.463 2.326 -10.304 1.00 89.12 82 VAL A N 1
ATOM 641 C CA . VAL A 1 82 ? 6.031 1.629 -11.475 1.00 89.12 82 VAL A CA 1
ATOM 642 C C . VAL A 1 82 ? 5.187 1.757 -12.749 1.00 89.12 82 VAL A C 1
ATOM 644 O O . VAL A 1 82 ? 5.682 1.585 -13.851 1.00 89.12 82 VAL A O 1
ATOM 647 N N . ASP A 1 83 ? 3.910 2.113 -12.606 1.00 90.12 83 ASP A N 1
ATOM 648 C CA . ASP A 1 83 ? 3.004 2.450 -13.717 1.00 90.12 83 ASP A CA 1
ATOM 649 C C . ASP A 1 83 ? 3.312 3.843 -14.301 1.00 90.12 83 ASP A C 1
ATOM 651 O O . ASP A 1 83 ? 3.124 4.105 -15.482 1.00 90.12 83 ASP A O 1
ATOM 655 N N . CYS A 1 84 ? 3.802 4.759 -13.458 1.00 89.75 84 CYS A N 1
ATOM 656 C CA . CYS A 1 84 ? 4.162 6.122 -13.841 1.00 89.75 84 CYS A CA 1
ATOM 657 C C . CYS A 1 84 ? 5.590 6.227 -14.376 1.00 89.75 84 CYS A C 1
ATOM 659 O O . CYS A 1 84 ? 5.841 7.064 -15.244 1.00 89.75 84 CYS A O 1
ATOM 661 N N . ILE A 1 85 ? 6.522 5.470 -13.800 1.00 85.06 85 ILE A N 1
ATOM 662 C CA . ILE A 1 85 ? 7.914 5.371 -14.240 1.00 85.06 85 ILE A CA 1
ATOM 663 C C . ILE A 1 85 ? 8.301 3.893 -14.108 1.00 85.06 85 ILE A C 1
ATOM 665 O O . ILE A 1 85 ? 8.606 3.459 -12.993 1.00 85.06 85 ILE A O 1
ATOM 669 N N . PRO A 1 86 ? 8.217 3.113 -15.203 1.00 71.50 86 PRO A N 1
ATOM 670 C CA . PRO A 1 86 ? 8.681 1.732 -15.219 1.00 71.50 86 PRO A CA 1
ATOM 671 C C . PRO A 1 86 ? 10.152 1.653 -14.812 1.00 71.50 86 PRO A C 1
ATOM 673 O O . PRO A 1 86 ? 10.919 2.588 -15.045 1.00 71.50 86 PRO A O 1
ATOM 676 N N . TRP A 1 87 ? 10.535 0.547 -14.186 1.00 65.56 87 TRP A N 1
ATOM 677 C CA . TRP A 1 87 ? 11.938 0.245 -13.925 1.00 65.56 87 TRP A CA 1
ATOM 678 C C . TRP A 1 87 ? 12.702 0.097 -15.247 1.00 65.56 87 TRP A C 1
ATOM 680 O O . TRP A 1 87 ? 12.126 -0.358 -16.235 1.00 65.56 87 TRP A O 1
ATOM 690 N N . GLU A 1 88 ? 13.983 0.474 -15.262 1.00 65.19 88 GLU A N 1
ATOM 691 C CA . GLU A 1 88 ? 14.848 0.271 -16.436 1.00 65.19 88 GLU A CA 1
ATOM 692 C C . GLU A 1 88 ? 15.031 -1.224 -16.755 1.00 65.19 88 GLU A C 1
ATOM 694 O O . GLU A 1 88 ? 15.124 -1.593 -17.923 1.00 65.19 88 GLU A O 1
ATOM 699 N N . GLU A 1 89 ? 14.991 -2.082 -15.730 1.00 63.91 89 GLU A N 1
ATOM 700 C CA . GLU A 1 89 ? 14.959 -3.543 -15.846 1.00 63.91 89 GLU A CA 1
ATOM 701 C C . GLU A 1 89 ? 13.630 -4.094 -15.305 1.00 63.91 89 GLU A C 1
ATOM 703 O O . GLU A 1 89 ? 13.149 -3.653 -14.258 1.00 63.91 89 GLU A O 1
ATOM 708 N N . GLU A 1 90 ? 13.022 -5.067 -15.997 1.00 66.88 90 GLU A N 1
ATOM 709 C CA . GLU A 1 90 ? 11.771 -5.681 -15.538 1.00 66.88 90 GLU A CA 1
ATOM 710 C C . GLU A 1 90 ? 11.967 -6.344 -14.159 1.00 66.88 90 GLU A C 1
ATOM 712 O O . GLU A 1 90 ? 12.839 -7.202 -13.997 1.00 66.88 90 GLU A O 1
ATOM 717 N N . PRO A 1 91 ? 11.173 -5.976 -13.138 1.00 67.62 91 PRO A N 1
ATOM 718 C CA . PRO A 1 91 ? 11.366 -6.508 -11.797 1.00 67.62 91 PRO A CA 1
ATOM 719 C C . PRO A 1 91 ? 11.089 -8.013 -11.750 1.00 67.62 91 PRO A C 1
ATOM 721 O O . PRO A 1 91 ? 10.044 -8.480 -12.180 1.00 67.62 91 PRO A O 1
ATOM 724 N N . ASN A 1 92 ? 11.972 -8.792 -11.132 1.00 77.50 92 ASN A N 1
ATOM 725 C CA . ASN A 1 92 ? 11.814 -10.246 -10.988 1.00 77.50 92 ASN A CA 1
ATOM 726 C C . ASN A 1 92 ? 10.982 -10.663 -9.758 1.00 77.50 92 ASN A C 1
ATOM 728 O O . ASN A 1 92 ? 11.220 -11.709 -9.156 1.00 77.50 92 ASN A O 1
ATOM 732 N N . TYR A 1 93 ? 9.987 -9.867 -9.371 1.00 82.44 93 TYR A N 1
ATOM 733 C CA . TYR A 1 93 ? 9.036 -10.196 -8.303 1.00 82.44 93 TYR A CA 1
ATOM 734 C C . TYR A 1 93 ? 7.596 -10.014 -8.773 1.00 82.44 93 TYR A C 1
ATOM 736 O O . TYR A 1 93 ? 7.342 -9.388 -9.785 1.00 82.44 93 TYR A O 1
ATOM 744 N N . CYS A 1 94 ? 6.610 -10.561 -8.076 1.00 85.00 94 CYS A N 1
ATOM 745 C CA . CYS A 1 94 ? 5.207 -10.383 -8.382 1.00 85.00 94 CYS A CA 1
ATOM 746 C C . CYS A 1 94 ? 4.785 -9.013 -7.883 1.00 85.00 94 CYS A C 1
ATOM 748 O O . CYS A 1 94 ? 4.747 -8.756 -6.684 1.00 85.00 94 CYS A O 1
ATOM 750 N N . LEU A 1 95 ? 4.359 -8.168 -8.807 1.00 77.25 95 LEU A N 1
ATOM 751 C CA . LEU A 1 95 ? 3.774 -6.877 -8.502 1.00 77.25 95 LEU A CA 1
ATOM 752 C C . LEU A 1 95 ? 2.680 -6.942 -7.418 1.00 77.25 95 LEU A C 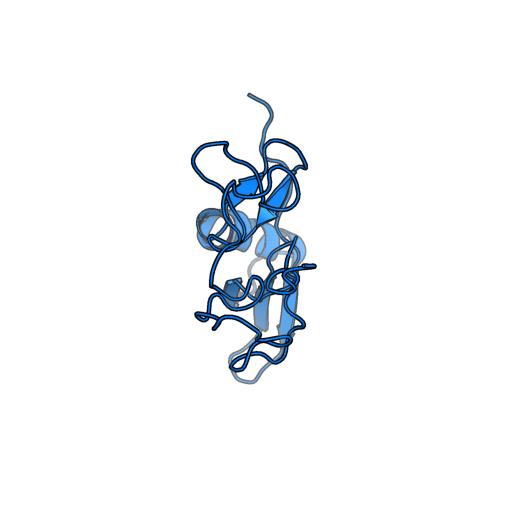1
ATOM 754 O O . LEU A 1 95 ? 2.635 -6.119 -6.508 1.00 77.25 95 LEU A O 1
ATOM 758 N N . ARG A 1 96 ? 1.800 -7.941 -7.455 1.00 84.44 96 ARG A N 1
ATOM 759 C CA . ARG A 1 96 ? 0.720 -8.028 -6.471 1.00 84.44 96 ARG A CA 1
ATOM 760 C C . ARG A 1 96 ? 1.214 -8.414 -5.079 1.00 84.44 96 ARG A C 1
ATOM 762 O O . ARG A 1 96 ? 0.924 -7.699 -4.132 1.00 84.44 96 ARG A O 1
ATOM 769 N N . CYS A 1 97 ? 1.916 -9.530 -4.926 1.00 85.56 97 CYS A N 1
ATOM 770 C CA . CYS A 1 97 ? 2.221 -10.071 -3.593 1.00 85.56 97 CYS A CA 1
ATOM 771 C C . CYS A 1 97 ? 3.673 -9.895 -3.131 1.00 85.56 97 CYS A C 1
ATOM 773 O O . CYS A 1 97 ? 3.958 -10.173 -1.974 1.00 85.56 97 CYS A O 1
ATOM 775 N N . GLY A 1 98 ? 4.575 -9.449 -4.005 1.00 84.12 98 GLY A N 1
ATOM 776 C CA . GLY A 1 98 ? 5.999 -9.284 -3.713 1.00 84.12 98 GLY A CA 1
ATOM 777 C C . GLY A 1 98 ? 6.845 -10.558 -3.836 1.00 84.12 98 GLY A C 1
ATOM 778 O O . GLY A 1 98 ? 8.060 -10.464 -3.723 1.00 84.12 98 GLY A O 1
ATOM 779 N N . GLU A 1 99 ? 6.243 -11.726 -4.092 1.00 88.00 99 GLU A N 1
ATOM 780 C CA . GLU A 1 99 ? 6.972 -12.999 -4.245 1.00 88.00 99 GLU A CA 1
ATOM 781 C C . GLU A 1 99 ? 7.931 -12.975 -5.439 1.00 88.00 99 GLU A C 1
ATOM 783 O O . GLU A 1 99 ? 7.562 -12.460 -6.490 1.00 88.00 99 GLU A O 1
ATOM 788 N N . ARG A 1 100 ? 9.115 -13.586 -5.341 1.00 85.88 100 ARG A N 1
ATOM 789 C CA . ARG A 1 100 ? 10.043 -13.662 -6.481 1.00 85.88 100 ARG A CA 1
ATOM 790 C C . ARG A 1 100 ? 9.430 -14.467 -7.640 1.00 85.88 100 ARG A C 1
ATOM 792 O O . ARG A 1 100 ? 8.849 -15.529 -7.425 1.00 85.88 100 ARG A O 1
ATOM 799 N N . ILE A 1 101 ? 9.569 -13.974 -8.868 1.00 86.56 101 ILE A N 1
ATOM 800 C CA . ILE A 1 101 ? 9.131 -14.664 -10.091 1.00 86.56 101 ILE A CA 1
ATOM 801 C C . ILE A 1 101 ? 10.337 -15.218 -10.847 1.00 86.56 101 ILE A C 1
ATOM 803 O O . ILE A 1 101 ? 11.442 -14.677 -10.757 1.00 86.56 101 ILE A O 1
ATOM 807 N N . GLU A 1 102 ? 10.127 -16.318 -11.565 1.00 81.12 102 GLU A N 1
ATOM 808 C CA . GLU A 1 102 ? 11.128 -16.887 -12.467 1.00 81.12 102 GLU A CA 1
ATOM 809 C C . GLU A 1 102 ? 10.875 -16.447 -13.910 1.00 81.12 102 GLU A C 1
ATOM 811 O O . GLU A 1 102 ? 9.764 -16.072 -14.288 1.00 81.12 102 GLU A O 1
ATOM 816 N N . GLU A 1 103 ? 11.933 -16.468 -14.720 1.00 73.94 103 GLU A N 1
ATOM 817 C CA . GLU A 1 103 ? 11.848 -16.152 -16.143 1.00 73.94 103 GLU A CA 1
ATOM 818 C C . GLU A 1 103 ? 10.868 -17.111 -16.841 1.00 73.94 103 GLU A C 1
ATOM 820 O O . GLU A 1 103 ? 10.922 -18.327 -16.650 1.00 73.94 103 GLU A O 1
ATOM 825 N N . GLY A 1 104 ? 9.940 -16.558 -17.625 1.00 73.62 104 GLY A N 1
ATOM 826 C CA . GLY A 1 104 ? 8.889 -17.320 -18.305 1.00 73.62 104 GLY A CA 1
ATOM 827 C C . GLY A 1 104 ? 7.625 -17.598 -17.476 1.00 73.62 104 GLY A C 1
ATOM 828 O O . GLY A 1 104 ? 6.658 -18.142 -18.023 1.00 73.62 104 GLY A O 1
ATOM 829 N N . ASP A 1 105 ? 7.566 -17.204 -16.196 1.00 80.69 105 ASP A N 1
ATOM 830 C CA . ASP A 1 105 ? 6.315 -17.262 -15.433 1.00 80.69 105 ASP A CA 1
ATOM 831 C C . ASP A 1 105 ? 5.276 -16.311 -16.061 1.00 80.69 105 ASP A C 1
ATOM 833 O O . ASP A 1 105 ? 5.484 -15.107 -16.187 1.00 80.69 105 ASP A O 1
ATOM 837 N N . ARG A 1 106 ? 4.097 -16.840 -16.413 1.00 84.62 106 ARG A N 1
ATOM 838 C CA . ARG A 1 106 ? 2.946 -16.020 -16.862 1.00 84.62 106 ARG A CA 1
ATOM 839 C C . ARG A 1 106 ? 2.013 -15.621 -15.716 1.00 84.62 106 ARG A C 1
ATOM 841 O O . ARG A 1 106 ? 1.240 -14.669 -15.832 1.00 84.62 106 ARG A O 1
ATOM 848 N N . TYR A 1 107 ? 2.075 -16.350 -14.604 1.00 89.44 107 TYR A N 1
ATOM 849 C CA . TYR A 1 107 ? 1.258 -16.146 -13.411 1.00 89.44 107 TYR A CA 1
ATOM 850 C C . TYR A 1 107 ? 2.118 -16.322 -12.161 1.00 89.44 107 TYR A C 1
ATOM 852 O O . TYR A 1 107 ? 2.983 -17.192 -12.112 1.00 89.44 107 TYR A O 1
ATOM 860 N N . CYS A 1 108 ? 1.855 -15.531 -11.124 1.00 89.31 108 CYS A N 1
ATOM 861 C CA . CYS A 1 108 ? 2.536 -15.660 -9.846 1.00 89.31 108 CYS A CA 1
ATOM 862 C C . CYS A 1 108 ? 2.182 -16.995 -9.183 1.00 89.31 108 CYS A C 1
ATOM 864 O O . CYS A 1 108 ? 1.026 -17.228 -8.827 1.00 89.31 108 CYS A O 1
ATOM 866 N N . ARG A 1 109 ? 3.194 -17.826 -8.928 1.00 89.00 109 ARG A N 1
ATOM 867 C CA . ARG A 1 109 ? 3.036 -19.138 -8.279 1.00 89.00 109 ARG A CA 1
ATOM 868 C C . ARG A 1 109 ? 2.515 -19.052 -6.837 1.00 89.00 109 ARG A C 1
ATOM 870 O O . ARG A 1 109 ? 1.917 -20.007 -6.357 1.00 89.00 109 ARG A O 1
ATOM 877 N N . HIS A 1 110 ? 2.688 -17.910 -6.165 1.00 92.00 110 HIS A N 1
ATOM 878 C CA . HIS A 1 110 ? 2.202 -17.701 -4.798 1.00 92.00 110 HIS A CA 1
ATOM 879 C C . HIS A 1 110 ? 0.770 -17.154 -4.728 1.00 92.00 110 HIS A C 1
ATOM 881 O O . HIS A 1 110 ? -0.038 -17.647 -3.945 1.00 92.00 110 HIS A O 1
ATOM 887 N N . CYS A 1 111 ? 0.428 -16.144 -5.536 1.00 91.56 111 CYS A N 1
ATOM 888 C CA . CYS A 1 111 ? -0.860 -15.446 -5.411 1.00 91.56 111 CYS A CA 1
ATOM 889 C C . CYS A 1 111 ? -1.806 -15.584 -6.614 1.00 91.56 111 CYS A C 1
ATOM 891 O O . CYS A 1 111 ? -2.914 -15.049 -6.560 1.00 91.56 111 CYS A O 1
ATOM 893 N N . GLY A 1 112 ? -1.378 -16.259 -7.686 1.00 90.38 112 GLY A N 1
ATOM 894 C CA . GLY A 1 112 ? -2.169 -16.535 -8.891 1.00 90.38 112 GLY A CA 1
ATOM 895 C C . GLY A 1 112 ? -2.365 -15.353 -9.847 1.00 90.38 112 GLY A C 1
ATOM 896 O O . GLY A 1 112 ? -3.015 -15.509 -10.877 1.00 90.38 112 GLY A O 1
ATOM 897 N N . GLU A 1 113 ? -1.826 -14.173 -9.535 1.00 88.75 113 GLU A N 1
ATOM 898 C CA . GLU A 1 113 ? -1.966 -12.984 -10.384 1.00 88.75 113 GLU A CA 1
ATOM 899 C C . GLU A 1 113 ? -1.229 -13.152 -11.713 1.00 88.75 113 GLU A C 1
ATOM 901 O O . GLU A 1 113 ? -0.097 -13.636 -11.729 1.00 88.75 113 GLU A O 1
ATOM 906 N N . ARG A 1 114 ? -1.826 -12.690 -12.816 1.00 86.12 114 ARG A N 1
ATOM 907 C CA . ARG A 1 114 ? -1.130 -12.622 -14.105 1.00 86.12 114 ARG A CA 1
ATOM 908 C C . ARG A 1 114 ? 0.032 -11.628 -14.015 1.00 86.12 114 ARG A C 1
ATOM 910 O O . ARG A 1 114 ? -0.161 -10.475 -13.627 1.00 86.12 114 ARG A O 1
ATOM 917 N N . LEU A 1 115 ? 1.228 -12.070 -14.386 1.00 80.50 115 LEU A N 1
ATOM 918 C CA . LEU A 1 115 ? 2.411 -11.214 -14.391 1.00 80.50 115 LEU A CA 1
ATOM 919 C C . LEU A 1 115 ? 2.339 -10.252 -15.583 1.00 80.50 115 LEU A C 1
ATOM 921 O O . LEU A 1 115 ? 1.855 -10.611 -16.656 1.00 80.50 115 LEU A O 1
ATOM 925 N N . ARG A 1 116 ? 2.728 -8.992 -15.358 1.00 69.06 116 ARG A N 1
ATOM 926 C CA . ARG A 1 116 ? 2.671 -7.919 -16.372 1.00 69.06 116 ARG A CA 1
ATOM 927 C C . ARG A 1 116 ? 3.973 -7.768 -17.170 1.00 69.06 116 ARG A C 1
ATOM 929 O O . ARG A 1 116 ? 4.014 -6.943 -18.070 1.00 69.06 116 ARG A O 1
ATOM 936 N N . TYR A 1 117 ? 4.991 -8.538 -16.813 1.00 63.81 117 TYR A N 1
ATOM 937 C CA . TYR A 1 117 ? 6.340 -8.587 -17.378 1.00 63.81 117 TYR A CA 1
ATOM 938 C C . TYR A 1 117 ? 6.846 -10.034 -17.274 1.00 63.81 117 TYR A C 1
ATOM 940 O O . TYR A 1 117 ? 6.298 -10.805 -16.477 1.00 63.81 117 TYR A O 1
ATOM 948 N N . GLY A 1 118 ? 7.835 -10.410 -18.089 1.00 51.53 118 GLY A N 1
ATOM 949 C CA . GLY A 1 118 ? 8.268 -11.804 -18.294 1.00 51.53 118 GLY A CA 1
ATOM 950 C C . GLY A 1 118 ? 7.880 -12.421 -19.649 1.00 51.53 118 GLY A C 1
ATOM 951 O O . GLY A 1 118 ? 8.248 -13.561 -19.927 1.00 51.53 118 GLY A O 1
ATOM 952 N N . GLU A 1 119 ? 7.177 -11.684 -20.516 1.00 44.34 119 GLU A N 1
ATOM 953 C CA . GLU A 1 119 ? 7.033 -12.032 -21.936 1.00 44.34 119 GLU A CA 1
ATOM 954 C C . GLU A 1 119 ? 8.120 -11.289 -22.724 1.00 44.34 119 GLU A C 1
ATOM 956 O O . GLU A 1 119 ? 7.913 -10.167 -23.183 1.00 44.34 119 GLU A O 1
ATOM 961 N N . VAL A 1 120 ? 9.299 -11.904 -22.864 1.00 36.62 120 VAL A N 1
ATOM 962 C CA . VAL A 1 120 ? 10.308 -11.424 -23.816 1.00 36.62 120 VAL A CA 1
ATOM 963 C C . VAL A 1 120 ? 9.765 -11.713 -25.214 1.00 36.62 120 VAL A C 1
ATOM 965 O O . VAL A 1 120 ? 9.759 -12.858 -25.667 1.00 36.62 120 VAL A O 1
ATOM 968 N N . TRP A 1 121 ? 9.247 -10.689 -25.889 1.00 39.50 121 TRP A N 1
ATOM 969 C CA . TRP A 1 121 ? 8.982 -10.777 -27.321 1.00 39.50 121 TRP A CA 1
ATOM 970 C C . TRP A 1 121 ? 10.336 -10.742 -28.029 1.00 39.50 121 TRP A C 1
ATOM 972 O O . TRP A 1 121 ? 10.987 -9.698 -28.068 1.00 39.50 121 TRP A O 1
ATOM 982 N N . ILE A 1 122 ? 10.774 -11.913 -28.498 1.00 39.28 122 ILE A N 1
ATOM 983 C CA . ILE A 1 122 ? 11.917 -12.066 -29.409 1.00 39.28 122 ILE A CA 1
ATOM 984 C C . ILE A 1 122 ? 11.572 -11.457 -30.769 1.00 39.28 122 ILE A C 1
ATOM 986 O O . ILE A 1 122 ? 10.433 -11.700 -31.235 1.00 39.28 122 ILE A O 1
#

Foldseek 3Di:
DDPLDDAADWDWDQDPVGIWIWGAFNPQRATQDIGHFPPPDDPVVRVVVCCVPPNVVQWQAAPPPSTTGHPLQADPVNSHGCVVPPDPDHAQAASHPRHGHDQQDQADPPPRHGGPDNPPPD

pLDDT: mean 85.8, std 14.47, range [36.62, 98.0]

Sequence (122 aa):
MKEQEGMAKHRVLHGAEGIQVRFFCDLSGAAVCTIPMTGQGSREEEIRRIWQISGKNRFNYCKRCGKWVSDSMFNPDVCCCVDCIPWEEEPNYCLRCGERIEEGDRYCRHCGERLRYGEVWI